Protein AF-A0A7L1XAE1-F1 (afdb_monomer_lite)

Sequence (96 aa):
RFYCDYCDTYLTHDSPSVRKTHCSGRKHKENVKDYYQKWMEEQAQSLIDKTTAAFQQGKIPPTPFSAPPPAGAMIPPPPSIPGPPRPGMMPAPHMG

Radius of gyration: 29.81 Å; chains: 1; bounding box: 50×33×77 Å

pLDDT: mean 74.81, std 17.17, range [47.34, 96.81]

Foldseek 3Di:
DDADPLQRDDDPDDDPVSVVCVCVDPSNVVSVVVVVVVVVVVVVVVVVVVVVVCVVVVPDDPDPVPDDPPPPPPPPPPPPDPDDDDPDPDDDDDDD

Secondary structure (DSSP, 8-state):
-EEEGGGTEEESS--HHHHHHHHHSHHHHHHHHHHHHHHHHHHHHHHHHHHHHHHHTT-SPPPTTSSPPPTT---PPPP---PPP-S--PPPPPP-

InterPro domains:
  IPR000690 Matrin/U1-C, C2H2-type zinc finger [PS50171] (2-34)
  IPR003604 Matrin/U1-C-like, C2H2-type zinc finger [SM00451] (1-35)
  IPR013085 U1-C, C2H2-type zinc finger [PF06220] (1-36)
  IPR017340 U1 small nuclear ribonucleoprotein C [MF_03153] (1-96)
  IPR017340 U1 small nuclear ribonucleoprotein C [PIRSF037969] (1-94)
  IPR017340 U1 small nuclear ribonucleoprotein C [PTHR31148] (1-95)
  IPR036236 Zinc finger C2H2 superfamily [SSF57667] (1-57)

Structure (mmCIF, N/CA/C/O backbone):
data_AF-A0A7L1XAE1-F1
#
_entry.id   AF-A0A7L1XAE1-F1
#
loop_
_atom_site.group_PDB
_atom_site.id
_atom_site.type_symbol
_atom_site.label_atom_id
_atom_site.label_alt_id
_atom_site.label_comp_id
_atom_site.label_asym_id
_atom_site.label_entity_id
_atom_site.label_seq_id
_atom_site.pdbx_PDB_ins_code
_atom_site.Cartn_x
_atom_site.Cartn_y
_atom_site.Cartn_z
_atom_site.occupancy
_atom_site.B_iso_or_equiv
_atom_site.auth_seq_id
_atom_site.auth_comp_id
_atom_site.auth_asym_id
_atom_site.auth_atom_id
_atom_site.pdbx_PDB_model_num
ATOM 1 N N . ARG A 1 1 ? 3.896 -9.272 -21.050 1.00 82.12 1 ARG A N 1
ATOM 2 C CA . ARG A 1 1 ? 3.628 -7.985 -20.355 1.00 82.12 1 ARG A CA 1
ATOM 3 C C . ARG A 1 1 ? 3.264 -8.371 -18.936 1.00 82.12 1 ARG A C 1
ATOM 5 O O . ARG A 1 1 ? 2.378 -9.197 -18.785 1.00 82.12 1 ARG A O 1
ATOM 12 N N . PHE A 1 2 ? 3.960 -7.830 -17.941 1.00 89.31 2 PHE A N 1
ATOM 13 C CA . PHE A 1 2 ? 3.766 -8.196 -16.537 1.00 89.31 2 PHE A CA 1
ATOM 14 C C . PHE A 1 2 ? 2.962 -7.113 -15.827 1.00 89.31 2 PHE A C 1
ATOM 16 O O . PHE A 1 2 ? 3.278 -5.935 -15.978 1.00 89.31 2 PHE A O 1
ATOM 23 N N . TYR A 1 3 ? 1.943 -7.508 -15.075 1.00 93.31 3 TYR A N 1
ATOM 24 C CA . TYR A 1 3 ? 1.223 -6.626 -14.165 1.00 93.31 3 TYR A CA 1
ATOM 25 C C . TYR A 1 3 ? 1.613 -6.975 -12.732 1.00 93.31 3 TYR A C 1
ATOM 27 O O . TYR A 1 3 ? 1.793 -8.149 -12.416 1.00 93.31 3 TYR A O 1
ATOM 35 N N . CYS A 1 4 ? 1.782 -5.960 -11.889 1.00 94.75 4 CYS A N 1
ATOM 36 C CA . CYS A 1 4 ? 2.045 -6.150 -10.470 1.00 94.75 4 C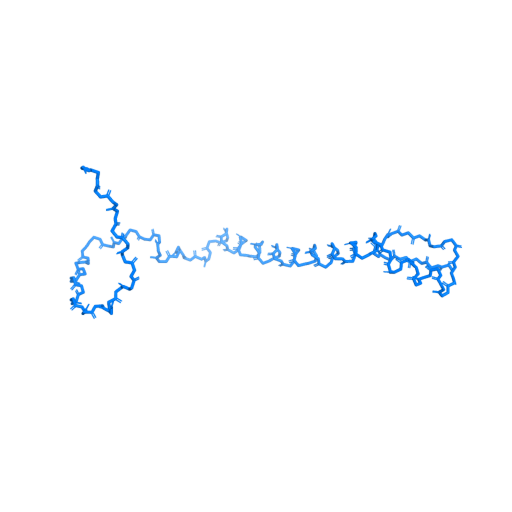YS A CA 1
ATOM 37 C C . CYS A 1 4 ? 0.854 -5.660 -9.654 1.00 94.75 4 CYS A C 1
ATOM 39 O O . CYS A 1 4 ? 0.681 -4.448 -9.525 1.00 94.75 4 CYS A O 1
ATOM 41 N N . ASP A 1 5 ? 0.131 -6.582 -9.022 1.00 95.25 5 ASP A N 1
ATOM 42 C CA . ASP A 1 5 ? -1.047 -6.281 -8.199 1.00 95.25 5 ASP A CA 1
ATOM 43 C C . ASP A 1 5 ? -0.714 -5.379 -7.004 1.00 95.25 5 ASP A C 1
ATOM 45 O O . ASP A 1 5 ? -1.447 -4.457 -6.687 1.00 95.25 5 ASP A O 1
ATOM 49 N N . TYR A 1 6 ? 0.460 -5.543 -6.386 1.00 94.88 6 TYR A N 1
ATOM 50 C CA . TYR A 1 6 ? 0.868 -4.665 -5.279 1.00 94.88 6 TYR A CA 1
ATOM 51 C C . TYR A 1 6 ? 1.144 -3.218 -5.715 1.00 94.88 6 TYR A C 1
ATOM 53 O O . TYR A 1 6 ? 1.162 -2.307 -4.895 1.00 94.88 6 TYR A O 1
ATOM 61 N N . CYS A 1 7 ? 1.429 -2.983 -6.994 1.00 94.88 7 CYS A N 1
ATOM 62 C CA . CYS A 1 7 ? 1.847 -1.674 -7.499 1.00 94.88 7 CYS A CA 1
ATOM 63 C C . CYS A 1 7 ? 0.817 -1.037 -8.437 1.00 94.88 7 CYS A C 1
ATOM 65 O O . CYS A 1 7 ? 1.093 0.056 -8.935 1.00 94.88 7 CYS A O 1
ATOM 67 N N . ASP A 1 8 ? -0.285 -1.733 -8.727 1.00 94.56 8 ASP A N 1
ATOM 68 C CA . ASP A 1 8 ? -1.297 -1.393 -9.730 1.00 94.56 8 ASP A CA 1
ATOM 69 C C . ASP A 1 8 ? -0.713 -0.878 -11.054 1.00 94.56 8 ASP A C 1
ATOM 71 O O . ASP A 1 8 ? -1.171 0.103 -11.642 1.00 94.56 8 ASP A O 1
ATOM 75 N N . THR A 1 9 ? 0.363 -1.509 -11.532 1.00 92.75 9 THR A N 1
ATOM 76 C CA . THR A 1 9 ? 1.118 -1.001 -12.681 1.00 92.75 9 THR A CA 1
ATOM 77 C C . THR A 1 9 ? 1.563 -2.100 -13.633 1.00 92.75 9 THR A C 1
ATOM 79 O O . THR A 1 9 ? 1.894 -3.217 -13.228 1.00 92.75 9 THR A O 1
ATOM 82 N N . TYR A 1 10 ? 1.604 -1.752 -14.920 1.00 92.94 10 TYR A N 1
ATOM 83 C CA . TYR A 1 10 ? 2.127 -2.608 -15.976 1.00 92.94 10 TYR A CA 1
ATOM 84 C C . TYR A 1 10 ? 3.610 -2.330 -16.210 1.00 92.94 10 TYR A C 1
ATOM 86 O O . TYR A 1 10 ? 4.033 -1.194 -16.421 1.00 92.94 10 TYR A O 1
ATOM 94 N N . LEU A 1 11 ? 4.400 -3.397 -16.251 1.00 90.75 11 LEU A N 1
ATOM 95 C CA . LEU A 1 11 ? 5.791 -3.357 -16.674 1.00 90.75 11 LEU A CA 1
ATOM 96 C C . LEU A 1 11 ? 5.873 -3.290 -18.201 1.00 90.75 11 LEU A C 1
ATOM 98 O O . LEU A 1 11 ? 5.322 -4.135 -18.915 1.00 90.75 11 LEU A O 1
ATOM 102 N N . THR A 1 12 ? 6.610 -2.293 -18.692 1.00 87.19 12 THR A N 1
ATOM 103 C CA . THR A 1 12 ? 6.828 -2.035 -20.124 1.00 87.19 12 THR A CA 1
ATOM 104 C C . THR A 1 12 ? 7.556 -3.186 -20.814 1.00 87.19 12 THR A C 1
ATOM 106 O O . THR A 1 12 ? 7.211 -3.542 -21.941 1.00 87.19 12 THR A O 1
ATOM 109 N N . HIS A 1 13 ? 8.498 -3.827 -20.114 1.00 87.38 13 HIS A N 1
ATOM 110 C CA . HIS A 1 13 ? 9.233 -4.991 -20.601 1.00 87.38 13 HIS A CA 1
ATOM 111 C C . HIS A 1 13 ? 9.162 -6.153 -19.617 1.00 87.38 13 HIS A C 1
ATOM 113 O O . HIS A 1 13 ? 9.555 -6.054 -18.457 1.00 87.38 13 HIS A O 1
ATOM 119 N N . ASP A 1 14 ? 8.695 -7.289 -20.117 1.00 86.06 14 ASP A N 1
ATOM 120 C CA . ASP A 1 14 ? 8.473 -8.502 -19.339 1.00 86.06 14 ASP A CA 1
ATOM 121 C C . ASP A 1 14 ? 9.694 -9.432 -19.373 1.00 86.06 14 ASP A C 1
ATOM 123 O O . ASP A 1 14 ? 9.636 -10.571 -19.830 1.00 86.06 14 ASP A O 1
ATOM 127 N N . SER A 1 15 ? 10.840 -8.904 -18.945 1.00 90.56 15 SER A N 1
ATOM 128 C CA . SER A 1 15 ? 12.090 -9.661 -18.838 1.00 90.56 15 SER A CA 1
ATOM 129 C C . SER A 1 15 ? 12.315 -10.122 -17.392 1.00 90.56 15 SER A C 1
ATOM 131 O O . SER A 1 15 ? 11.993 -9.368 -16.466 1.00 90.56 15 SER A O 1
ATOM 133 N N . PRO A 1 16 ? 12.913 -11.310 -17.155 1.00 90.12 16 PRO A N 1
ATOM 134 C CA . PRO A 1 16 ? 13.264 -11.776 -15.813 1.00 90.12 16 PRO A CA 1
ATOM 135 C C . PRO A 1 16 ? 14.071 -10.749 -15.010 1.00 90.12 16 PRO A C 1
ATOM 137 O O . PRO A 1 16 ? 13.804 -10.550 -13.826 1.00 90.12 16 PRO A O 1
ATOM 140 N N . SER A 1 17 ? 15.005 -10.049 -15.661 1.00 91.50 17 SER A N 1
ATOM 141 C CA . SER A 1 17 ? 15.798 -8.993 -15.027 1.00 91.50 17 SER A CA 1
ATOM 142 C C . SER A 1 17 ? 14.920 -7.825 -14.585 1.00 91.50 17 SER A C 1
ATOM 144 O O . SER A 1 17 ? 15.012 -7.404 -13.440 1.00 91.50 17 SER A O 1
ATOM 146 N N . VAL A 1 18 ? 14.010 -7.358 -15.447 1.00 92.19 18 VAL A N 1
ATOM 147 C CA . VAL A 1 18 ? 13.115 -6.226 -15.151 1.00 92.19 18 VAL A CA 1
ATOM 148 C C . VAL A 1 18 ? 12.140 -6.578 -14.025 1.00 92.19 18 VAL A C 1
ATOM 150 O O . VAL A 1 18 ? 11.952 -5.773 -13.114 1.00 92.19 18 VAL A O 1
ATOM 153 N N . ARG A 1 19 ? 11.588 -7.802 -14.016 1.00 92.69 19 ARG A N 1
ATOM 154 C CA . ARG A 1 19 ? 10.756 -8.291 -12.900 1.00 92.69 19 ARG A CA 1
ATOM 155 C C . ARG A 1 19 ? 11.550 -8.351 -11.598 1.00 92.69 19 ARG A C 1
ATOM 157 O O . ARG A 1 19 ? 11.070 -7.880 -10.573 1.00 92.69 19 ARG A O 1
ATOM 164 N N . LYS A 1 20 ? 12.787 -8.858 -11.635 1.00 93.19 20 LYS A N 1
ATOM 165 C CA . LYS A 1 20 ? 13.662 -8.908 -10.456 1.00 93.19 20 LYS A CA 1
ATOM 166 C C . LYS A 1 20 ? 13.938 -7.508 -9.907 1.00 93.19 20 LYS A C 1
ATOM 168 O O . LYS A 1 20 ? 13.786 -7.290 -8.707 1.00 93.19 20 LYS A O 1
ATOM 173 N N . THR A 1 21 ? 14.284 -6.554 -10.772 1.00 94.50 21 THR A N 1
ATOM 174 C CA . THR A 1 21 ? 14.522 -5.163 -10.370 1.00 94.50 21 THR A CA 1
ATOM 175 C C . THR A 1 21 ? 13.254 -4.531 -9.797 1.00 94.50 21 THR A C 1
ATOM 177 O O . THR A 1 21 ? 13.331 -3.901 -8.745 1.00 94.50 21 THR A O 1
ATOM 180 N N . HIS A 1 22 ? 12.089 -4.772 -10.410 1.00 94.94 22 HIS A N 1
ATOM 181 C CA . HIS A 1 22 ? 10.797 -4.299 -9.914 1.00 94.94 22 HIS A CA 1
ATOM 182 C C . HIS A 1 22 ? 10.483 -4.833 -8.509 1.00 94.94 22 HIS A C 1
ATOM 184 O O . HIS A 1 22 ? 10.304 -4.034 -7.592 1.00 94.94 22 HIS A O 1
ATOM 190 N N . CYS A 1 23 ? 10.498 -6.158 -8.310 1.00 93.00 23 CYS A N 1
ATOM 191 C CA . CYS A 1 23 ? 10.185 -6.772 -7.014 1.00 93.00 23 CYS A CA 1
ATOM 192 C C . CYS A 1 23 ? 11.205 -6.399 -5.924 1.00 93.00 23 CYS A C 1
ATOM 194 O O . CYS A 1 23 ? 10.872 -6.289 -4.746 1.00 93.00 23 CYS A O 1
ATOM 196 N N . SER A 1 24 ? 12.470 -6.184 -6.301 1.00 95.25 24 SER A N 1
ATOM 197 C CA . SER A 1 24 ? 13.510 -5.733 -5.368 1.00 95.25 24 SER A CA 1
ATOM 198 C C . SER A 1 24 ? 13.436 -4.236 -5.038 1.00 95.25 24 SER A C 1
ATOM 200 O O . SER A 1 24 ? 14.078 -3.793 -4.077 1.00 95.25 24 SER A O 1
ATOM 202 N N . GLY A 1 25 ? 12.659 -3.476 -5.814 1.00 95.31 25 GLY A N 1
ATOM 203 C CA . GLY A 1 25 ? 12.508 -2.035 -5.705 1.00 95.31 25 GLY A CA 1
ATOM 204 C C . GLY A 1 25 ? 11.808 -1.612 -4.418 1.00 95.31 25 GLY A C 1
ATOM 205 O O . GLY A 1 25 ? 10.976 -2.326 -3.860 1.00 95.31 25 GLY A O 1
ATOM 206 N N . ARG A 1 26 ? 12.146 -0.409 -3.948 1.00 96.44 26 ARG A N 1
ATOM 207 C CA . ARG A 1 26 ? 11.627 0.147 -2.692 1.00 96.44 26 ARG A CA 1
ATOM 208 C C . ARG A 1 26 ? 10.101 0.253 -2.691 1.00 96.44 26 ARG A C 1
ATOM 210 O O . ARG A 1 26 ? 9.471 -0.289 -1.795 1.00 96.44 26 ARG A O 1
ATOM 217 N N . LYS A 1 27 ? 9.536 0.836 -3.756 1.00 95.44 27 LYS A N 1
ATOM 218 C CA . LYS A 1 27 ? 8.086 1.020 -3.921 1.00 95.44 27 LYS A CA 1
ATOM 219 C C . LYS A 1 27 ? 7.320 -0.301 -3.827 1.00 95.44 27 LYS A C 1
ATOM 221 O O . LYS A 1 27 ? 6.335 -0.381 -3.113 1.00 95.44 27 LYS A O 1
ATOM 226 N N . HIS A 1 28 ? 7.790 -1.345 -4.512 1.00 96.81 28 HIS A N 1
ATOM 227 C CA . HIS A 1 28 ? 7.142 -2.656 -4.447 1.00 96.81 28 HIS A CA 1
ATOM 228 C C . HIS A 1 28 ? 7.182 -3.225 -3.025 1.00 96.81 28 HIS A C 1
ATOM 230 O O . HIS A 1 28 ? 6.162 -3.659 -2.509 1.00 96.81 28 HIS A O 1
ATOM 236 N N . LYS A 1 29 ? 8.340 -3.174 -2.357 1.00 96.06 29 LYS A N 1
ATOM 237 C CA . LYS A 1 29 ? 8.481 -3.665 -0.977 1.00 96.06 29 LYS A CA 1
ATOM 238 C C . LYS A 1 29 ? 7.615 -2.900 0.024 1.00 96.06 29 LYS A C 1
ATOM 240 O O . LYS A 1 29 ? 7.089 -3.520 0.940 1.00 96.06 29 LYS A O 1
ATOM 245 N N . GLU A 1 30 ? 7.501 -1.583 -0.120 1.00 96.25 30 GLU A N 1
ATOM 246 C CA . GLU A 1 30 ? 6.634 -0.741 0.714 1.00 96.25 30 GLU A CA 1
ATOM 247 C C . GLU A 1 30 ? 5.167 -1.089 0.480 1.00 96.25 30 GLU A C 1
ATOM 249 O O . GLU A 1 30 ? 4.478 -1.453 1.425 1.00 96.25 30 GLU A O 1
ATOM 254 N N . ASN A 1 31 ? 4.728 -1.142 -0.776 1.00 96.00 31 ASN A N 1
ATOM 255 C CA . ASN A 1 31 ? 3.354 -1.508 -1.099 1.00 96.00 31 ASN A CA 1
ATOM 256 C C . ASN A 1 31 ? 2.980 -2.920 -0.624 1.00 96.00 31 ASN A C 1
ATOM 258 O O . ASN A 1 31 ? 1.864 -3.136 -0.163 1.00 96.00 31 ASN A O 1
ATOM 262 N N . VAL A 1 32 ? 3.904 -3.882 -0.708 1.00 95.69 32 VAL A N 1
ATOM 263 C CA . VAL A 1 32 ? 3.694 -5.236 -0.174 1.00 95.69 32 VAL A CA 1
ATOM 264 C C . VAL A 1 32 ? 3.508 -5.196 1.344 1.00 95.69 32 VAL A C 1
ATOM 266 O O . VAL A 1 32 ? 2.618 -5.863 1.862 1.00 95.69 32 VAL A O 1
ATOM 269 N N . LYS A 1 33 ? 4.314 -4.412 2.071 1.00 94.94 33 LYS A N 1
ATOM 270 C CA . LYS A 1 33 ? 4.143 -4.251 3.523 1.00 94.94 33 LYS A CA 1
ATOM 271 C C . LYS A 1 33 ? 2.804 -3.597 3.855 1.00 94.94 33 LYS A C 1
ATOM 273 O O . LYS A 1 33 ? 2.074 -4.133 4.682 1.00 94.94 33 LYS A O 1
ATOM 278 N N . ASP A 1 34 ? 2.470 -2.501 3.182 1.00 94.44 34 ASP A N 1
ATOM 279 C CA . ASP A 1 34 ? 1.225 -1.760 3.398 1.00 94.44 34 ASP A CA 1
ATOM 280 C C . ASP A 1 34 ? -0.006 -2.616 3.097 1.00 94.44 34 ASP A C 1
ATOM 282 O O . ASP A 1 34 ? -1.006 -2.530 3.804 1.00 94.44 34 ASP A O 1
ATOM 286 N N . TYR A 1 35 ? 0.071 -3.471 2.074 1.00 94.69 35 TYR A N 1
ATOM 287 C CA . TYR A 1 35 ? -0.988 -4.414 1.733 1.00 94.69 35 TYR A CA 1
ATOM 288 C C . TYR A 1 35 ? -1.297 -5.357 2.902 1.00 94.69 35 TYR A C 1
ATOM 290 O O . TYR A 1 35 ? -2.445 -5.451 3.336 1.00 94.69 35 TYR A O 1
ATOM 298 N N . TYR A 1 36 ? -0.274 -6.010 3.462 1.00 92.69 36 TYR A N 1
ATOM 299 C CA . TYR A 1 36 ? -0.475 -6.913 4.596 1.00 92.69 36 TYR A CA 1
ATOM 300 C C . TYR A 1 36 ? -0.828 -6.171 5.887 1.00 92.69 36 TYR A C 1
ATOM 302 O O . TYR A 1 36 ? -1.616 -6.680 6.678 1.00 92.69 36 TYR A O 1
ATOM 310 N N . GLN A 1 37 ? -0.303 -4.963 6.093 1.00 91.50 37 GLN A N 1
ATOM 311 C CA . GLN A 1 37 ? -0.651 -4.130 7.243 1.00 91.50 37 GLN A CA 1
ATOM 312 C C . GLN A 1 37 ? -2.144 -3.766 7.237 1.00 91.50 37 GLN A C 1
ATOM 314 O O . GLN A 1 37 ? -2.845 -4.025 8.214 1.00 91.50 37 GLN A O 1
ATOM 319 N N . LYS A 1 38 ? -2.654 -3.254 6.110 1.00 90.19 38 LYS A N 1
ATOM 320 C CA . LYS A 1 38 ? -4.078 -2.924 5.942 1.00 90.19 38 LYS A CA 1
ATOM 321 C C . LYS A 1 38 ? -4.971 -4.150 6.077 1.00 90.19 38 LYS A C 1
ATOM 323 O O . LYS A 1 38 ? -6.037 -4.066 6.676 1.00 90.19 38 LYS A O 1
ATOM 328 N N . TRP A 1 39 ? -4.527 -5.298 5.570 1.00 88.69 39 TRP A N 1
ATOM 329 C CA . TRP A 1 39 ? -5.271 -6.546 5.721 1.00 88.69 39 TRP A CA 1
ATOM 330 C C . TRP A 1 39 ? -5.452 -6.943 7.195 1.00 88.69 39 TRP A C 1
ATOM 332 O O . TRP A 1 39 ? -6.534 -7.372 7.595 1.00 88.69 39 TRP A O 1
ATOM 342 N N . MET A 1 40 ? -4.428 -6.750 8.031 1.00 86.44 40 MET A N 1
ATOM 343 C CA . MET A 1 40 ? -4.540 -7.003 9.473 1.00 86.44 40 MET A CA 1
ATOM 344 C C . MET A 1 40 ? -5.463 -5.996 10.173 1.00 86.44 40 MET A C 1
ATOM 346 O O . MET A 1 40 ? -6.236 -6.388 11.048 1.00 86.44 40 MET A O 1
ATOM 350 N N . GLU A 1 41 ? -5.418 -4.723 9.778 1.00 84.56 41 GLU A N 1
ATOM 351 C CA . GLU A 1 41 ? -6.319 -3.683 10.294 1.00 84.56 41 GLU A CA 1
ATOM 352 C C . GLU A 1 41 ? -7.784 -3.969 9.944 1.00 84.56 41 GLU A C 1
ATOM 354 O O . GLU A 1 41 ? -8.652 -3.857 10.807 1.00 84.56 41 GLU A O 1
ATOM 359 N N . GLU A 1 42 ? -8.065 -4.427 8.724 1.00 82.38 42 GLU A N 1
ATOM 360 C CA . GLU A 1 42 ? -9.418 -4.805 8.303 1.00 82.38 42 GLU A CA 1
ATOM 361 C C . GLU A 1 42 ? -9.962 -5.987 9.123 1.00 82.38 42 GLU A C 1
ATOM 363 O O . GLU A 1 42 ? -11.116 -5.977 9.563 1.00 82.38 42 GLU A O 1
ATOM 368 N N . GLN A 1 43 ? -9.119 -6.984 9.418 1.00 80.25 43 GLN A N 1
ATOM 369 C CA . GLN A 1 43 ? -9.515 -8.092 10.291 1.00 80.25 43 GLN A CA 1
ATOM 370 C C . GLN A 1 43 ? -9.779 -7.637 11.733 1.00 80.25 43 GLN A C 1
ATOM 372 O O . GLN A 1 43 ? -10.739 -8.104 12.354 1.00 80.25 43 GLN A O 1
ATOM 377 N N . ALA A 1 44 ? -8.979 -6.708 12.264 1.00 75.00 44 ALA A N 1
ATOM 378 C CA . ALA A 1 44 ? -9.221 -6.121 13.579 1.00 75.00 44 ALA A CA 1
ATOM 379 C C . ALA A 1 44 ? -10.535 -5.322 13.608 1.00 75.00 44 ALA A C 1
ATOM 381 O O . ALA A 1 44 ? -11.326 -5.475 14.542 1.00 75.00 44 ALA A O 1
ATOM 382 N N . GLN A 1 45 ? -10.819 -4.544 12.561 1.00 80.69 45 GLN A N 1
ATOM 383 C CA . GLN A 1 45 ? -12.062 -3.784 12.445 1.00 80.69 45 GLN A CA 1
ATOM 384 C C . GLN A 1 45 ? -13.285 -4.706 12.404 1.00 80.69 45 GLN A C 1
ATOM 386 O O . GLN A 1 45 ? -14.249 -4.480 13.132 1.00 80.69 45 GLN A O 1
ATOM 391 N N . SER A 1 46 ? -13.210 -5.822 11.670 1.00 81.75 46 SER A N 1
ATOM 392 C CA . SER A 1 46 ? -14.278 -6.830 11.649 1.00 81.75 46 SER A CA 1
ATOM 393 C C . SER A 1 46 ? -14.628 -7.364 13.048 1.00 81.75 46 SER A C 1
ATOM 395 O O . SER A 1 46 ? -15.794 -7.646 13.341 1.00 81.75 46 SER A O 1
ATOM 397 N N . LEU A 1 47 ? -13.640 -7.511 13.939 1.00 79.50 47 LEU A N 1
ATOM 398 C CA . LEU A 1 47 ? -13.861 -7.949 15.323 1.00 79.50 47 LEU A CA 1
ATOM 399 C C . LEU A 1 47 ? -14.492 -6.848 16.189 1.00 79.50 47 LEU A C 1
ATOM 401 O O . LEU A 1 47 ? -15.379 -7.138 17.002 1.00 79.50 47 LEU A O 1
ATOM 405 N N . ILE A 1 48 ? -14.067 -5.596 16.003 1.00 79.12 48 ILE A N 1
ATOM 406 C CA . ILE A 1 48 ? -14.632 -4.429 16.693 1.00 79.12 48 ILE A CA 1
ATOM 407 C C . ILE A 1 48 ? -16.099 -4.251 16.306 1.00 79.12 48 ILE A C 1
ATOM 409 O O . ILE A 1 48 ? -16.947 -4.110 17.189 1.00 79.12 48 ILE A O 1
ATOM 413 N N . ASP A 1 49 ? -16.420 -4.331 15.017 1.00 83.31 49 ASP A N 1
ATOM 414 C CA . ASP A 1 49 ? -17.78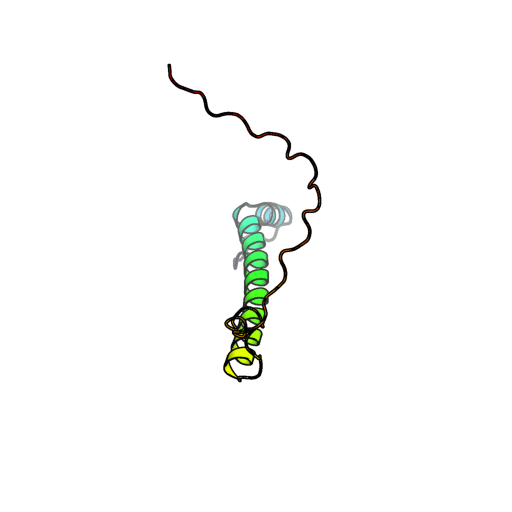0 -4.150 14.509 1.00 83.31 49 ASP A CA 1
ATOM 415 C C . ASP A 1 49 ? -18.729 -5.216 15.065 1.00 83.31 49 ASP A C 1
ATOM 417 O O . ASP A 1 49 ? -19.821 -4.896 15.538 1.00 83.31 49 ASP A O 1
ATOM 421 N N . LYS A 1 50 ? -18.295 -6.484 15.113 1.00 78.25 50 LYS A N 1
ATOM 422 C CA . LYS A 1 50 ? -19.077 -7.581 15.713 1.00 78.25 50 LYS A CA 1
ATOM 423 C C . LYS A 1 50 ? -19.336 -7.364 17.203 1.00 78.25 50 LYS A C 1
ATOM 425 O O . LYS A 1 50 ? -20.456 -7.569 17.668 1.00 78.25 50 LYS A O 1
ATOM 430 N N . THR A 1 51 ? -18.321 -6.932 17.948 1.00 74.44 51 THR A N 1
ATOM 431 C CA . THR A 1 51 ? -18.437 -6.671 19.393 1.00 74.44 51 THR A CA 1
ATOM 432 C C . THR A 1 51 ? -19.337 -5.467 19.668 1.00 74.44 51 THR A C 1
ATOM 434 O O . THR A 1 51 ? -20.187 -5.507 20.555 1.00 74.44 51 THR A O 1
ATOM 437 N N . THR A 1 52 ? -19.205 -4.415 18.862 1.00 75.69 52 THR A N 1
ATOM 438 C CA . THR A 1 52 ? -19.982 -3.176 18.968 1.00 75.69 52 THR A CA 1
ATOM 439 C C . THR A 1 52 ? -21.446 -3.400 18.594 1.00 75.69 52 THR A C 1
ATOM 441 O O . THR A 1 52 ? -22.341 -2.893 19.272 1.00 75.69 52 THR A O 1
ATOM 444 N N . ALA A 1 53 ? -21.713 -4.212 17.566 1.00 72.38 53 ALA A N 1
ATOM 445 C CA . ALA A 1 53 ? -23.062 -4.644 17.213 1.00 72.38 53 ALA A CA 1
ATOM 446 C C . ALA A 1 53 ? -23.693 -5.502 18.325 1.00 72.38 53 ALA A C 1
ATOM 448 O O . ALA A 1 53 ? -24.846 -5.279 18.688 1.00 72.38 53 ALA A O 1
ATOM 449 N N . ALA A 1 54 ? -22.943 -6.434 18.924 1.00 67.88 54 ALA A N 1
ATOM 450 C CA . ALA A 1 54 ? -23.423 -7.244 20.047 1.00 67.88 54 ALA A CA 1
ATOM 451 C C . ALA A 1 54 ? -23.687 -6.415 21.322 1.00 67.88 54 ALA A C 1
ATOM 453 O O . ALA A 1 54 ? -24.642 -6.698 22.049 1.00 67.88 54 ALA A O 1
ATOM 454 N N . PHE A 1 55 ? -22.885 -5.372 21.574 1.00 66.19 55 PHE A N 1
ATOM 455 C CA . PHE A 1 55 ? -23.077 -4.441 22.691 1.00 66.19 55 PHE A CA 1
ATOM 456 C C . PHE A 1 55 ? -24.322 -3.572 22.491 1.00 66.19 55 PHE A C 1
ATOM 458 O O . PHE A 1 55 ? -25.152 -3.471 23.392 1.00 66.19 55 PHE A O 1
ATOM 465 N N . GLN A 1 56 ? -24.514 -3.018 21.290 1.00 68.12 56 GLN A N 1
ATOM 466 C CA . GLN A 1 56 ? -25.717 -2.247 20.951 1.00 68.12 56 GLN A CA 1
ATOM 467 C C . GLN A 1 56 ? -26.996 -3.095 20.977 1.00 68.12 56 GLN A C 1
ATOM 469 O O . GLN A 1 56 ? -28.064 -2.585 21.300 1.00 68.12 56 GLN A O 1
ATOM 474 N N . GLN A 1 57 ? -26.897 -4.398 20.703 1.00 64.81 57 GLN A N 1
ATOM 475 C CA . GLN A 1 57 ? -28.015 -5.339 20.828 1.00 64.81 57 GLN A CA 1
ATOM 476 C C . GLN A 1 57 ? -28.366 -5.702 22.286 1.00 64.81 57 GLN A 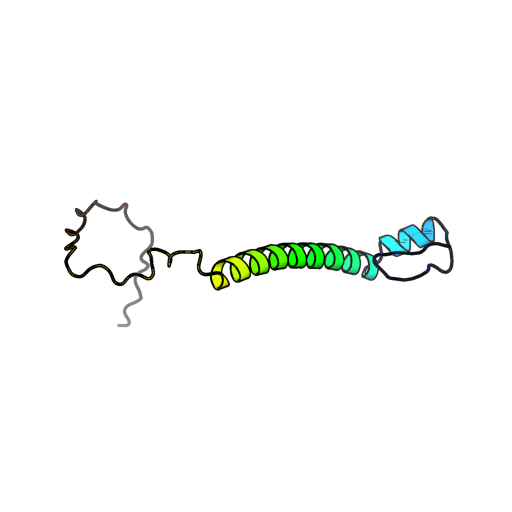C 1
ATOM 478 O O . GLN A 1 57 ? -29.245 -6.535 22.506 1.00 64.81 57 GLN A O 1
ATOM 483 N N . GLY A 1 58 ? -27.705 -5.102 23.286 1.00 58.84 58 GLY A N 1
ATOM 484 C CA . GLY A 1 58 ? -28.092 -5.200 24.697 1.00 58.84 58 GLY A CA 1
ATOM 485 C C . GLY A 1 58 ? -27.871 -6.573 25.341 1.00 58.84 58 GLY A C 1
ATOM 486 O O . GLY A 1 58 ? -28.475 -6.865 26.369 1.00 58.84 58 GLY A O 1
ATOM 487 N N . LYS A 1 59 ? -27.028 -7.437 24.754 1.00 55.75 59 LYS A N 1
ATOM 488 C CA . LYS A 1 59 ? -26.794 -8.817 25.232 1.00 55.75 59 LYS A CA 1
ATOM 489 C C . LYS A 1 59 ? -25.553 -8.997 26.109 1.00 55.75 59 LYS A C 1
ATOM 491 O O . LYS A 1 59 ? -25.276 -10.118 26.528 1.00 55.75 59 LYS A O 1
ATOM 496 N N . ILE A 1 60 ? -24.806 -7.931 26.388 1.00 51.91 60 ILE A N 1
ATOM 497 C CA . ILE A 1 60 ? -23.595 -7.998 27.212 1.00 51.91 60 ILE A CA 1
ATOM 498 C C . ILE A 1 60 ? -23.909 -7.317 28.548 1.00 51.91 60 ILE A C 1
ATOM 500 O O . ILE A 1 60 ? -24.093 -6.098 28.558 1.00 51.91 60 ILE A O 1
ATOM 504 N N . PRO A 1 61 ? -24.041 -8.065 29.662 1.00 53.44 61 PRO A N 1
ATOM 505 C CA . PRO A 1 61 ? -24.210 -7.444 30.967 1.00 53.44 61 PRO A CA 1
ATOM 506 C C . PRO A 1 61 ? -23.001 -6.537 31.242 1.00 53.44 61 PRO A C 1
ATOM 508 O O . PRO A 1 61 ? -21.888 -6.880 30.823 1.00 53.44 61 PRO A O 1
ATOM 511 N N . PRO A 1 62 ? -23.195 -5.382 31.908 1.00 51.84 62 PRO A N 1
ATOM 512 C CA . PRO A 1 62 ? -22.092 -4.510 32.275 1.00 51.84 62 PRO A CA 1
ATOM 513 C C . PRO A 1 62 ? -21.035 -5.347 32.988 1.00 51.84 62 PRO A C 1
ATOM 515 O O . PRO A 1 62 ? -21.339 -6.143 33.880 1.00 51.84 62 PRO A O 1
ATOM 518 N N . THR A 1 63 ? -19.795 -5.206 32.532 1.00 59.34 63 THR A N 1
ATOM 519 C CA . THR A 1 63 ? -18.632 -5.825 33.152 1.00 59.34 63 THR A CA 1
ATOM 520 C C . THR A 1 63 ? -18.689 -5.594 34.669 1.00 59.34 63 THR A C 1
ATOM 522 O O . THR A 1 63 ? -19.023 -4.492 35.116 1.00 59.34 63 THR A O 1
ATOM 525 N N . PRO A 1 64 ? -18.355 -6.597 35.501 1.00 56.72 64 PRO A N 1
ATOM 526 C CA . PRO A 1 64 ? -18.503 -6.504 36.959 1.00 56.72 64 PRO A CA 1
ATOM 527 C C . PRO A 1 64 ? -17.614 -5.423 37.601 1.00 56.72 64 PRO A C 1
ATOM 529 O O . PRO A 1 64 ? -17.718 -5.172 38.795 1.00 56.72 64 PRO A O 1
ATOM 532 N N . PHE A 1 65 ? -16.756 -4.765 36.817 1.00 56.00 65 PHE A N 1
ATOM 533 C CA . PHE A 1 65 ? -15.901 -3.658 37.242 1.00 56.00 65 PHE A CA 1
ATOM 534 C C . PHE A 1 65 ? -16.572 -2.277 37.203 1.00 56.00 65 PHE A C 1
ATOM 536 O O . PHE A 1 65 ? -15.978 -1.316 37.683 1.00 56.00 65 PHE A O 1
ATOM 543 N N . SER A 1 66 ? -17.783 -2.153 36.651 1.00 54.94 66 SER A N 1
ATOM 544 C CA . SER A 1 66 ? -18.528 -0.881 36.620 1.00 54.94 66 SER A CA 1
ATOM 545 C C . SER A 1 66 ? -19.662 -0.811 37.643 1.00 54.94 66 SER A C 1
ATOM 547 O O . SER A 1 66 ? -20.338 0.212 37.735 1.00 54.94 66 SER A O 1
ATOM 549 N N . ALA A 1 67 ? -19.882 -1.875 38.420 1.00 53.25 67 ALA A N 1
ATOM 550 C CA . ALA A 1 67 ? -20.796 -1.818 39.547 1.00 53.25 67 ALA A CA 1
ATOM 551 C C . ALA A 1 67 ? -20.127 -1.024 40.685 1.00 53.25 67 ALA A C 1
ATOM 553 O O . ALA A 1 67 ? -19.014 -1.379 41.087 1.00 53.25 67 ALA A O 1
ATOM 554 N N . PRO A 1 68 ? -20.772 0.024 41.237 1.00 54.91 68 PRO A N 1
ATOM 555 C CA . PRO A 1 68 ? -20.360 0.561 42.526 1.00 54.91 68 PRO A CA 1
ATOM 556 C C . PRO A 1 68 ? -20.342 -0.617 43.506 1.00 54.91 68 PRO A C 1
ATOM 558 O O . PRO A 1 68 ? -21.309 -1.39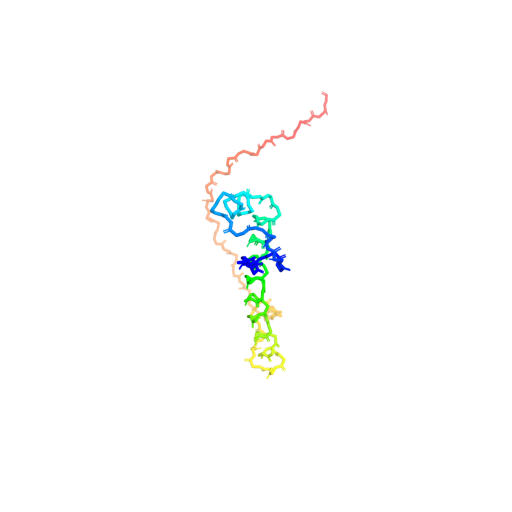1 43.506 1.00 54.91 68 PRO A O 1
ATOM 561 N N . PRO A 1 69 ? -19.268 -0.817 44.291 1.00 53.84 69 PRO A N 1
ATOM 562 C CA . PRO A 1 69 ? -19.232 -1.927 45.226 1.00 53.84 69 PRO A CA 1
ATOM 563 C C . PRO A 1 69 ? -20.483 -1.846 46.110 1.00 53.84 69 PRO A C 1
ATOM 565 O O . PRO A 1 69 ? -20.819 -0.753 46.580 1.00 53.84 69 PRO A O 1
ATOM 568 N N . PRO A 1 70 ? -21.213 -2.961 46.296 1.00 48.19 70 PRO A N 1
ATOM 569 C CA . PRO A 1 70 ? -22.412 -2.960 47.112 1.00 48.19 70 PRO A CA 1
ATOM 570 C C . PRO A 1 70 ? -22.049 -2.425 48.496 1.00 48.19 70 PRO A C 1
ATOM 572 O O . PRO A 1 70 ? -21.147 -2.942 49.163 1.00 48.19 70 PRO A O 1
ATOM 575 N N . ALA A 1 71 ? -22.732 -1.350 48.890 1.00 55.91 71 ALA A N 1
ATOM 576 C CA . ALA A 1 71 ? -22.614 -0.745 50.204 1.00 55.91 71 ALA A CA 1
ATOM 577 C C . ALA A 1 71 ? -22.906 -1.819 51.262 1.00 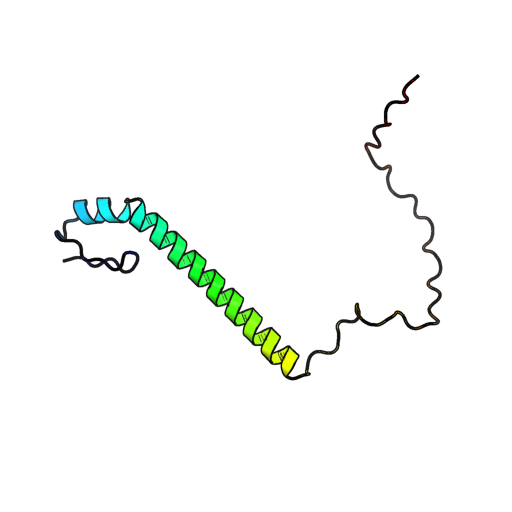55.91 71 ALA A C 1
ATOM 579 O O . ALA A 1 71 ? -24.057 -2.183 51.484 1.00 55.91 71 ALA A O 1
ATOM 580 N N . GLY A 1 72 ? -21.853 -2.374 51.865 1.00 54.44 72 GLY A N 1
ATOM 581 C CA . GLY A 1 72 ? -21.983 -3.373 52.925 1.00 54.44 72 GLY A CA 1
ATOM 582 C C . GLY A 1 72 ? -20.912 -4.459 52.962 1.00 54.44 72 GLY A C 1
ATOM 583 O O . GLY A 1 72 ? -20.779 -5.117 53.989 1.00 54.44 72 GLY A O 1
ATOM 584 N N . ALA A 1 73 ? -20.103 -4.642 51.915 1.00 52.16 73 ALA A N 1
ATOM 585 C CA . ALA A 1 73 ? -18.986 -5.585 51.981 1.00 52.16 73 ALA A CA 1
ATOM 586 C C . ALA A 1 73 ? -17.765 -4.918 52.637 1.00 52.16 73 ALA A C 1
ATOM 588 O O . ALA A 1 73 ? -16.884 -4.392 51.957 1.00 52.16 73 ALA A O 1
ATOM 589 N N . MET A 1 74 ? -17.712 -4.924 53.972 1.00 56.62 74 MET A N 1
ATOM 590 C CA . MET A 1 74 ? -16.460 -4.693 54.695 1.00 56.62 74 MET A CA 1
ATOM 591 C C . MET A 1 74 ? -15.505 -5.837 54.347 1.00 56.62 74 MET A C 1
ATOM 593 O O . MET A 1 74 ? -15.566 -6.910 54.942 1.00 56.62 74 MET A O 1
ATOM 597 N N . ILE A 1 75 ? -14.657 -5.633 53.339 1.00 58.41 75 ILE A N 1
ATOM 598 C CA . ILE A 1 75 ? -13.539 -6.533 53.064 1.00 58.41 75 ILE A CA 1
ATOM 599 C C . ILE A 1 75 ? -12.583 -6.375 54.256 1.00 58.41 75 ILE A C 1
ATOM 601 O O . ILE A 1 75 ? -12.070 -5.269 54.457 1.00 58.41 75 ILE A O 1
ATOM 605 N N . PRO A 1 76 ? -12.370 -7.414 55.085 1.00 55.19 76 PRO A N 1
ATOM 606 C CA . PRO A 1 76 ? -11.397 -7.326 56.162 1.00 55.19 76 PRO A CA 1
ATOM 607 C C . PRO A 1 76 ? -10.020 -7.029 55.552 1.00 55.19 76 PRO A C 1
ATOM 609 O O . PRO A 1 76 ? -9.701 -7.577 54.490 1.00 55.19 76 PRO A O 1
ATOM 612 N N . PRO A 1 77 ? -9.211 -6.151 56.173 1.00 56.84 77 PRO A N 1
ATOM 613 C CA . PRO A 1 77 ? -7.894 -5.829 55.648 1.00 56.84 77 PRO A CA 1
ATOM 614 C C . PRO A 1 77 ? -7.095 -7.127 55.462 1.00 56.84 77 PRO A C 1
ATOM 616 O O . PRO A 1 77 ? -7.108 -7.981 56.357 1.00 56.84 77 PRO A O 1
ATOM 619 N N . PRO A 1 78 ? -6.436 -7.314 54.305 1.00 55.66 78 PRO A N 1
ATOM 620 C CA . PRO A 1 78 ? -5.647 -8.508 54.065 1.00 55.66 78 PRO A CA 1
ATOM 621 C C . PRO A 1 78 ? -4.564 -8.624 55.150 1.00 55.66 78 PRO A C 1
ATOM 623 O O . PRO A 1 78 ? -3.978 -7.605 55.530 1.00 55.66 78 PRO A O 1
ATOM 626 N N . PRO A 1 79 ? -4.282 -9.837 55.659 1.00 58.66 79 PRO A N 1
ATOM 627 C CA . PRO A 1 79 ? -3.197 -10.043 56.606 1.00 58.66 79 PRO A CA 1
ATOM 628 C C . PRO A 1 79 ? -1.897 -9.508 56.007 1.00 58.66 79 PRO A C 1
ATOM 630 O O . PRO A 1 79 ? -1.601 -9.786 54.844 1.00 58.66 79 PRO A O 1
ATOM 633 N N . SER A 1 80 ? -1.128 -8.743 56.785 1.00 60.94 80 SER A N 1
ATOM 634 C CA . SER A 1 80 ? 0.193 -8.252 56.387 1.00 60.94 80 SER A CA 1
ATOM 635 C C . SER A 1 80 ? 1.121 -9.428 56.086 1.00 60.94 80 SER A C 1
ATOM 637 O O . SER A 1 80 ? 1.782 -9.957 56.976 1.00 60.94 80 SER A O 1
ATOM 639 N N . ILE A 1 81 ? 1.167 -9.851 54.826 1.00 62.69 81 ILE A N 1
ATOM 640 C CA . ILE A 1 81 ? 2.188 -10.761 54.317 1.00 62.69 81 ILE A CA 1
ATOM 641 C C . ILE A 1 81 ? 3.477 -9.933 54.226 1.00 62.69 81 ILE A C 1
ATOM 643 O O . ILE A 1 81 ? 3.461 -8.894 53.558 1.00 62.69 81 ILE A O 1
ATOM 647 N N . PRO A 1 82 ? 4.586 -10.337 54.874 1.00 51.19 82 PRO A N 1
ATOM 648 C CA . PRO A 1 82 ? 5.882 -9.708 54.661 1.00 51.19 82 PRO A CA 1
ATOM 649 C C . PRO A 1 82 ? 6.248 -9.841 53.181 1.00 51.19 82 PRO A C 1
ATOM 651 O O . PRO A 1 82 ? 6.625 -10.911 52.705 1.00 51.19 82 PRO A O 1
ATOM 654 N N . GLY A 1 83 ? 6.048 -8.763 52.425 1.00 57.47 83 GLY A N 1
ATOM 655 C CA . GLY A 1 83 ? 6.443 -8.707 51.027 1.00 57.47 83 GLY A CA 1
ATOM 656 C C . GLY A 1 83 ? 7.967 -8.819 50.911 1.00 57.47 83 GLY A C 1
ATOM 657 O O . GLY A 1 83 ? 8.680 -8.343 51.799 1.00 57.47 83 GLY A O 1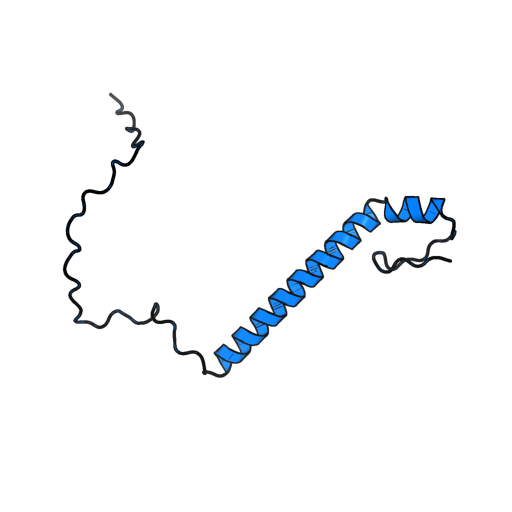
ATOM 658 N N . PRO A 1 84 ? 8.490 -9.433 49.837 1.00 60.84 84 PRO A N 1
ATOM 659 C CA . PRO A 1 84 ? 9.928 -9.513 49.613 1.00 60.84 84 PRO A CA 1
ATOM 660 C C . PRO A 1 84 ? 10.544 -8.102 49.549 1.00 60.84 84 PRO A C 1
ATOM 662 O O . PRO A 1 84 ? 9.883 -7.166 49.078 1.00 60.84 84 PRO A O 1
ATOM 665 N N . PRO A 1 85 ? 11.792 -7.923 50.028 1.00 51.31 85 PRO A N 1
ATOM 666 C CA . PRO A 1 85 ? 12.427 -6.615 50.103 1.00 51.31 85 PRO A CA 1
ATOM 667 C C . PRO A 1 85 ? 12.490 -6.005 48.706 1.00 51.31 85 PRO A C 1
ATOM 669 O O . PRO A 1 85 ? 13.089 -6.578 47.799 1.00 51.31 85 PRO A O 1
ATOM 672 N N . ARG A 1 86 ? 11.843 -4.848 48.538 1.00 61.19 86 ARG A N 1
ATOM 673 C CA . ARG A 1 86 ? 11.884 -4.052 47.309 1.00 61.19 86 ARG A CA 1
ATOM 674 C C . ARG A 1 86 ? 13.329 -3.596 47.078 1.00 61.19 86 ARG A C 1
ATOM 676 O O . ARG A 1 86 ? 13.821 -2.793 47.873 1.00 61.19 86 ARG A O 1
ATOM 683 N N . PRO A 1 87 ? 14.022 -4.061 46.026 1.00 48.66 87 PRO A N 1
ATOM 684 C CA . PRO A 1 87 ? 15.345 -3.550 45.709 1.00 48.66 87 PRO A CA 1
ATOM 685 C C . PRO A 1 87 ? 15.207 -2.138 45.127 1.00 48.66 87 PRO A C 1
ATOM 687 O O . PRO A 1 87 ? 14.483 -1.938 44.155 1.00 48.66 87 PRO A O 1
ATOM 690 N N . GLY A 1 88 ? 15.921 -1.170 45.706 1.00 52.50 88 GLY A N 1
ATOM 691 C CA . GLY A 1 88 ? 16.294 0.051 44.982 1.00 52.50 88 GLY A CA 1
ATOM 692 C C . GLY A 1 88 ? 15.520 1.334 45.282 1.00 52.50 88 GLY A C 1
ATOM 693 O O . GLY A 1 88 ? 15.391 2.166 44.388 1.00 52.50 88 GLY A O 1
ATOM 694 N N . MET A 1 89 ? 15.060 1.559 46.518 1.00 56.25 89 MET A N 1
ATOM 695 C CA . MET A 1 89 ? 14.694 2.919 46.939 1.00 56.25 89 MET A CA 1
ATOM 696 C C . MET A 1 89 ? 15.975 3.771 46.994 1.00 56.25 89 MET A C 1
ATOM 698 O O . MET A 1 89 ? 16.708 3.732 47.979 1.00 56.25 89 MET A O 1
ATOM 702 N N . MET A 1 90 ? 16.298 4.480 45.911 1.00 56.00 90 MET A N 1
ATOM 703 C CA . MET A 1 90 ? 17.376 5.469 45.925 1.00 56.00 90 MET A CA 1
ATOM 704 C C . MET A 1 90 ? 16.939 6.638 46.821 1.00 56.00 90 MET A C 1
ATOM 706 O O . MET A 1 90 ? 15.862 7.194 46.587 1.00 56.00 90 MET A O 1
ATOM 710 N N . PRO A 1 91 ? 17.711 7.019 47.852 1.00 59.56 91 PRO A N 1
ATOM 711 C CA . PRO A 1 91 ? 17.376 8.180 48.660 1.00 59.56 91 PRO A CA 1
ATOM 712 C C . PRO A 1 91 ? 17.629 9.462 47.859 1.00 59.56 91 PRO A C 1
ATOM 714 O O . PRO A 1 91 ? 18.695 9.650 47.272 1.00 59.56 91 PRO A O 1
ATOM 717 N N . ALA A 1 92 ? 16.628 10.341 47.842 1.00 63.22 92 ALA A N 1
ATOM 718 C CA . ALA A 1 92 ? 16.761 11.698 47.332 1.00 63.22 92 ALA A CA 1
ATOM 719 C C . ALA A 1 92 ? 17.823 12.465 48.149 1.00 63.22 92 ALA A C 1
ATOM 721 O O . ALA A 1 92 ? 17.863 12.320 49.375 1.00 63.22 92 ALA A O 1
ATOM 722 N N . PRO A 1 93 ? 18.685 13.275 47.511 1.00 60.47 93 PRO A N 1
ATOM 723 C CA . PRO A 1 93 ? 19.703 14.029 48.225 1.00 60.47 93 PRO A CA 1
ATOM 724 C C . PRO A 1 93 ? 19.061 15.133 49.073 1.00 60.47 93 PRO A C 1
ATOM 726 O O . PRO A 1 93 ? 18.344 15.993 48.562 1.00 60.47 93 PRO A O 1
ATOM 729 N N . HIS A 1 94 ? 19.343 15.107 50.377 1.00 60.34 94 HIS A N 1
ATOM 730 C CA . HIS A 1 94 ? 19.159 16.264 51.244 1.00 60.34 94 HIS A CA 1
ATOM 731 C C . HIS A 1 94 ? 20.113 17.383 50.802 1.00 60.34 94 HIS A C 1
ATOM 733 O O . HIS A 1 94 ? 21.286 17.135 50.519 1.00 60.34 94 HIS A O 1
ATOM 739 N N . MET A 1 95 ? 19.587 18.597 50.705 1.00 59.03 95 MET A N 1
ATOM 740 C CA . MET A 1 95 ? 20.355 19.812 50.472 1.00 59.03 95 MET A CA 1
ATOM 741 C C . MET A 1 95 ? 20.615 20.446 51.842 1.00 59.03 95 MET A C 1
ATOM 743 O O . MET A 1 95 ? 19.658 20.780 52.545 1.00 59.03 95 MET A O 1
ATOM 747 N N . GLY A 1 96 ? 21.888 20.555 52.221 1.00 47.34 96 GLY A N 1
ATOM 748 C CA . GLY A 1 96 ? 22.383 21.183 53.447 1.00 47.34 96 GLY A CA 1
ATOM 749 C C . GLY A 1 96 ? 23.847 21.543 53.282 1.00 47.34 96 GLY A C 1
ATOM 750 O O . GLY A 1 96 ? 24.617 20.620 52.938 1.00 47.34 96 GLY A O 1
#

Organism: NCBI:txid161742